Protein AF-A0A2G4YP01-F1 (afdb_monomer)

pLDDT: mean 84.97, std 12.9, range [50.31, 96.88]

Solvent-accessible surface area (backbone atoms only — not comparable to full-atom values): 3987 Å² total; per-residue (Å²): 136,86,82,83,80,83,84,52,75,46,79,41,65,59,89,92,42,72,38,32,34,22,40,78,85,72,45,49,44,30,39,41,42,65,49,93,95,47,99,56,54,42,32,38,21,50,41,77,57,76,83,46,68,46,73,60,63,42,50,102,84,69,57,117

Foldseek 3Di:
DDDDDDWDWDFDDDVLDTAFIATPVRFTQKGFDCDPPDPHGQWMAGGNDRPRIDGPDDDPVRHD

Radius of gyration: 14.54 Å; Cα contacts (8 Å, |Δi|>4): 109; chains: 1; bounding box: 44×35×24 Å

Sequence (64 aa):
MAVLSSRR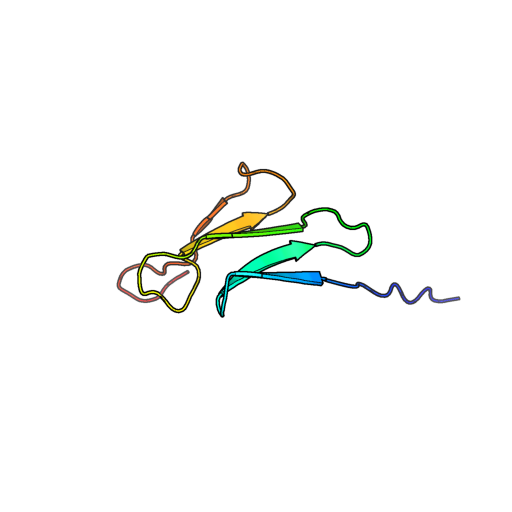IEFLYDGADMVGEYNSSGALARRYVHGPGLDAPLVWYEGSGTSSRRWLHADARGSI

Structure (mmCIF, N/CA/C/O backbone):
data_AF-A0A2G4YP01-F1
#
_entry.id   AF-A0A2G4YP01-F1
#
loop_
_atom_site.group_PDB
_atom_site.id
_atom_site.type_symbol
_atom_site.label_atom_id
_atom_site.label_alt_id
_atom_site.label_comp_id
_atom_site.label_asym_id
_atom_site.label_entity_id
_atom_site.label_seq_id
_atom_site.pdbx_PDB_ins_code
_atom_site.Cartn_x
_atom_site.Cartn_y
_atom_site.Cartn_z
_atom_site.occupancy
_atom_site.B_iso_or_equiv
_atom_site.auth_seq_id
_atom_site.auth_comp_id
_atom_site.auth_asym_id
_atom_site.auth_atom_id
_atom_site.pdbx_PDB_model_num
ATOM 1 N N . MET A 1 1 ? 25.646 -27.772 -5.618 1.00 64.50 1 MET A N 1
ATOM 2 C CA . MET A 1 1 ? 25.778 -26.388 -5.112 1.00 64.50 1 MET A CA 1
ATOM 3 C C . MET A 1 1 ? 24.378 -25.859 -4.852 1.00 64.50 1 MET A C 1
ATOM 5 O O . MET A 1 1 ? 23.566 -25.921 -5.763 1.00 64.50 1 MET A O 1
ATOM 9 N N . ALA A 1 2 ? 24.064 -25.429 -3.631 1.00 66.69 2 ALA A N 1
ATOM 10 C CA . ALA A 1 2 ? 22.772 -24.815 -3.324 1.00 66.69 2 ALA A CA 1
ATOM 11 C C . ALA A 1 2 ? 22.898 -23.298 -3.507 1.00 66.69 2 ALA A C 1
ATOM 13 O O . ALA A 1 2 ? 23.764 -22.678 -2.895 1.00 66.69 2 ALA A O 1
ATOM 14 N N . VAL A 1 3 ? 22.072 -22.706 -4.368 1.00 78.25 3 VAL A N 1
ATOM 15 C C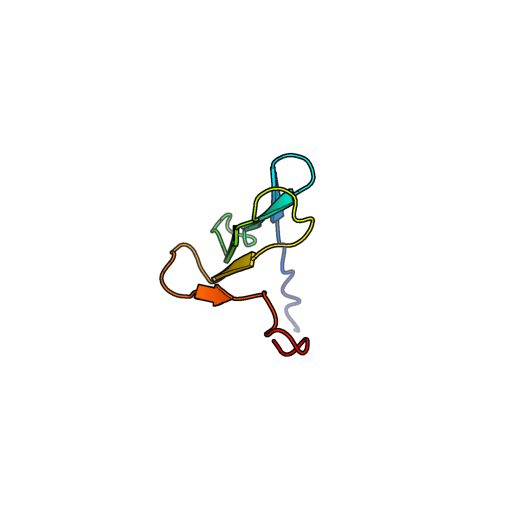A . VAL A 1 3 ? 21.980 -21.247 -4.487 1.00 78.25 3 VAL A CA 1
ATOM 16 C C . VAL A 1 3 ? 21.043 -20.763 -3.387 1.00 78.25 3 VAL A C 1
ATOM 18 O O . VAL A 1 3 ? 19.848 -21.045 -3.419 1.00 78.25 3 VAL A O 1
ATOM 21 N N . LEU A 1 4 ? 21.579 -20.040 -2.406 1.00 78.62 4 LEU A N 1
ATOM 22 C CA . LEU A 1 4 ? 20.761 -19.303 -1.448 1.00 78.62 4 LEU A CA 1
ATOM 23 C C . LEU A 1 4 ? 20.274 -18.027 -2.142 1.00 78.62 4 LEU A C 1
ATOM 25 O O . LEU A 1 4 ? 21.049 -17.100 -2.368 1.00 78.62 4 LEU A O 1
ATOM 29 N N . SER A 1 5 ? 19.000 -17.989 -2.530 1.00 76.06 5 SER A N 1
ATOM 30 C CA . SER A 1 5 ? 18.383 -16.766 -3.046 1.00 76.06 5 SER A CA 1
ATOM 31 C C . SER A 1 5 ? 18.046 -15.850 -1.869 1.00 76.06 5 SER A C 1
ATOM 33 O O . SER A 1 5 ? 17.208 -16.188 -1.034 1.00 76.06 5 SER A O 1
ATOM 35 N N . SER A 1 6 ? 18.718 -14.702 -1.774 1.00 77.62 6 SER A N 1
ATOM 36 C CA . SER A 1 6 ? 18.348 -13.661 -0.815 1.00 77.62 6 SER A CA 1
ATOM 37 C C . SER A 1 6 ? 17.180 -12.855 -1.375 1.00 77.62 6 SER A C 1
ATOM 39 O O . SER A 1 6 ? 17.292 -12.242 -2.437 1.00 77.62 6 SER A O 1
ATOM 41 N N . ARG A 1 7 ? 16.054 -12.848 -0.659 1.00 84.25 7 ARG A N 1
ATOM 42 C CA . ARG A 1 7 ? 14.888 -12.033 -1.000 1.00 84.25 7 ARG A CA 1
ATOM 43 C C . ARG A 1 7 ? 14.899 -10.762 -0.161 1.00 84.25 7 ARG A C 1
ATOM 45 O O . ARG A 1 7 ? 14.536 -10.780 1.010 1.00 84.25 7 ARG A O 1
ATOM 52 N N . ARG A 1 8 ? 15.311 -9.660 -0.787 1.00 91.19 8 ARG A N 1
ATOM 53 C CA . ARG A 1 8 ? 15.197 -8.304 -0.237 1.00 91.19 8 ARG A CA 1
ATOM 54 C C . ARG A 1 8 ? 13.789 -7.770 -0.500 1.00 91.19 8 ARG A C 1
ATOM 56 O O . ARG A 1 8 ? 13.299 -7.879 -1.624 1.00 91.19 8 ARG A O 1
ATOM 63 N N . ILE A 1 9 ? 13.174 -7.202 0.532 1.00 95.00 9 ILE A N 1
ATOM 64 C CA . ILE A 1 9 ? 11.931 -6.435 0.435 1.00 95.00 9 ILE A CA 1
ATOM 65 C C . ILE A 1 9 ? 12.218 -5.049 0.998 1.00 95.00 9 ILE A C 1
ATOM 67 O O . ILE A 1 9 ? 12.821 -4.929 2.065 1.00 95.00 9 ILE A O 1
ATOM 71 N N . GLU A 1 10 ? 11.815 -4.026 0.261 1.00 96.25 10 GLU A N 1
ATOM 72 C CA . GLU A 1 10 ? 11.917 -2.630 0.675 1.00 96.25 10 GLU A CA 1
ATOM 73 C C . GLU A 1 10 ? 10.522 -2.111 1.007 1.00 96.25 10 GLU A C 1
ATOM 75 O O . GLU A 1 10 ? 9.574 -2.337 0.255 1.00 96.25 10 GLU A O 1
ATOM 80 N N . PHE A 1 11 ? 10.394 -1.439 2.146 1.00 96.50 11 PHE A N 1
ATOM 81 C CA . PHE A 1 11 ? 9.119 -0.941 2.651 1.00 96.50 11 PHE A CA 1
ATOM 82 C C . PHE A 1 11 ? 9.016 0.565 2.414 1.00 96.50 11 PHE A C 1
ATOM 84 O O . PHE A 1 11 ? 9.934 1.312 2.753 1.00 96.50 11 PHE A O 1
ATOM 91 N N . LEU A 1 12 ? 7.892 1.000 1.848 1.00 96.50 12 LEU A N 1
ATOM 92 C CA . LEU A 1 12 ? 7.548 2.407 1.680 1.00 96.50 12 LEU A CA 1
ATOM 93 C C . LEU A 1 12 ? 6.574 2.821 2.781 1.00 96.50 12 LEU A C 1
ATOM 95 O O . LEU A 1 12 ? 5.548 2.163 2.971 1.00 96.50 12 LEU A O 1
ATOM 99 N N . TYR A 1 13 ? 6.886 3.928 3.448 1.00 95.56 13 TYR A N 1
ATOM 100 C CA . TYR A 1 13 ? 6.083 4.497 4.526 1.00 95.56 13 TYR A CA 1
ATOM 101 C C . TYR A 1 13 ? 5.584 5.897 4.164 1.00 95.56 13 TYR A C 1
ATOM 103 O O . TYR A 1 13 ? 6.321 6.677 3.558 1.00 95.56 13 TYR A O 1
ATOM 111 N N . ASP A 1 14 ? 4.355 6.202 4.572 1.00 93.12 14 ASP A N 1
ATOM 112 C CA . ASP A 1 14 ? 3.806 7.554 4.670 1.00 93.12 14 ASP A CA 1
ATOM 113 C C . ASP A 1 14 ? 3.563 7.853 6.155 1.00 93.12 14 ASP A C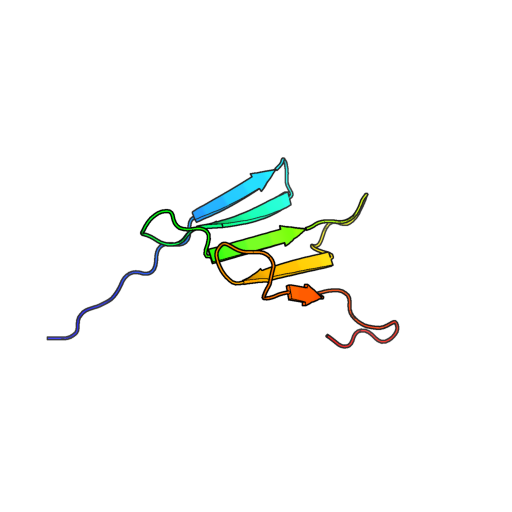 1
ATOM 115 O O . ASP A 1 14 ? 2.703 7.253 6.796 1.00 93.12 14 ASP A O 1
ATOM 119 N N . GLY A 1 15 ? 4.406 8.697 6.754 1.00 92.75 15 GLY A N 1
ATOM 120 C CA . GLY A 1 15 ? 4.438 8.859 8.207 1.00 92.75 15 GLY A CA 1
ATOM 121 C C . GLY A 1 15 ? 4.740 7.537 8.925 1.00 92.75 15 GLY A C 1
ATOM 122 O O . GLY A 1 15 ? 5.808 6.953 8.736 1.00 92.75 15 GLY A O 1
ATOM 123 N N . ALA A 1 16 ? 3.810 7.087 9.769 1.00 90.31 16 ALA A N 1
ATOM 124 C CA . ALA A 1 16 ? 3.900 5.806 10.476 1.00 90.31 16 ALA A CA 1
ATOM 125 C C . ALA A 1 16 ? 3.313 4.629 9.673 1.00 90.31 16 ALA A C 1
ATOM 127 O O . ALA A 1 16 ? 3.522 3.471 10.039 1.00 90.31 16 ALA A O 1
ATOM 128 N N . ASP A 1 17 ? 2.619 4.908 8.569 1.00 91.06 17 ASP A N 1
ATOM 129 C CA . ASP A 1 17 ? 1.833 3.918 7.845 1.00 91.06 17 ASP A CA 1
AT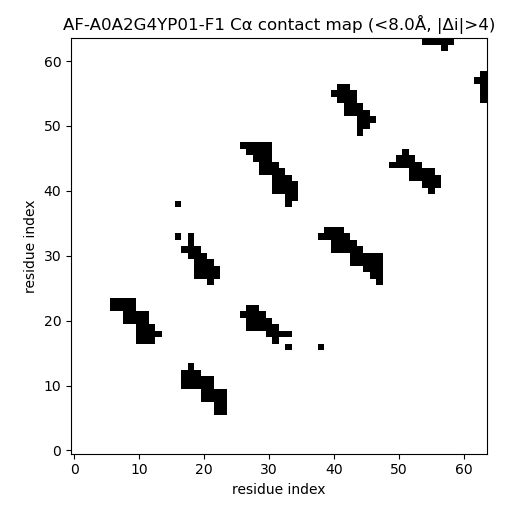OM 130 C C . ASP A 1 17 ? 2.651 3.271 6.728 1.00 91.06 17 ASP A C 1
ATOM 132 O O . ASP A 1 17 ? 3.162 3.937 5.827 1.00 91.06 17 ASP A O 1
ATOM 136 N N . MET A 1 18 ? 2.757 1.940 6.740 1.00 92.88 18 MET A N 1
ATOM 137 C CA . MET A 1 18 ? 3.356 1.199 5.628 1.00 92.88 18 MET A CA 1
ATOM 138 C C . MET A 1 18 ? 2.381 1.176 4.445 1.00 92.88 18 MET A C 1
ATOM 140 O O . MET A 1 18 ? 1.297 0.599 4.543 1.00 92.88 18 MET A O 1
ATOM 144 N N . VAL A 1 19 ? 2.769 1.765 3.314 1.00 95.12 19 VAL A N 1
ATOM 145 C CA . VAL A 1 19 ? 1.909 1.935 2.126 1.00 95.12 19 VAL A CA 1
ATOM 146 C C . VAL A 1 19 ? 2.337 1.078 0.935 1.00 95.12 19 VAL A C 1
ATOM 148 O O . VAL A 1 19 ? 1.556 0.882 -0.003 1.00 95.12 19 VAL A O 1
ATOM 151 N N . GLY A 1 20 ? 3.541 0.500 0.957 1.00 96.19 20 GLY A N 1
ATOM 152 C CA . GLY A 1 20 ? 3.985 -0.375 -0.126 1.00 96.19 20 GLY A CA 1
ATOM 153 C C . GLY A 1 20 ? 5.187 -1.255 0.186 1.00 96.19 20 GLY A C 1
ATOM 154 O O . GLY A 1 20 ? 5.972 -0.980 1.089 1.00 96.19 20 GLY A O 1
ATOM 155 N N . GLU A 1 21 ? 5.326 -2.308 -0.613 1.00 96.88 21 GLU A N 1
ATOM 156 C CA . GLU A 1 21 ? 6.484 -3.201 -0.640 1.00 96.88 21 GLU A CA 1
ATOM 157 C C . GLU A 1 21 ? 7.066 -3.248 -2.049 1.00 96.88 21 GLU A C 1
ATOM 159 O O . GLU A 1 21 ? 6.329 -3.452 -3.018 1.00 96.88 21 GLU A O 1
ATOM 164 N N . TYR A 1 22 ? 8.386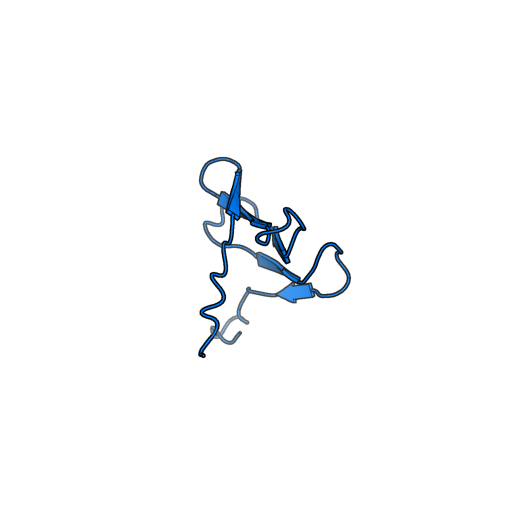 -3.148 -2.157 1.00 96.25 22 TYR A N 1
ATOM 165 C CA . TYR A 1 22 ? 9.140 -3.320 -3.392 1.00 96.25 22 TYR A CA 1
ATOM 166 C C . TYR A 1 22 ? 10.024 -4.561 -3.303 1.00 96.25 22 TYR A C 1
ATOM 168 O O . TYR A 1 22 ? 10.567 -4.892 -2.247 1.00 96.25 22 TYR A O 1
ATOM 176 N N . ASN A 1 23 ? 10.155 -5.275 -4.419 1.00 93.88 23 ASN A N 1
ATOM 177 C CA . ASN A 1 23 ? 11.066 -6.410 -4.516 1.00 93.88 23 ASN A CA 1
ATOM 178 C C . ASN A 1 23 ? 12.519 -5.951 -4.738 1.00 93.88 23 ASN A C 1
ATOM 180 O O . ASN A 1 23 ? 12.795 -4.775 -4.960 1.00 93.88 23 ASN A O 1
ATOM 184 N N . SER A 1 24 ? 13.451 -6.904 -4.755 1.00 92.38 24 SER A N 1
ATOM 185 C CA . SER A 1 24 ? 14.885 -6.654 -4.967 1.00 92.38 24 SER A CA 1
ATOM 186 C C . SER A 1 24 ? 15.243 -5.966 -6.290 1.00 92.38 24 SER A C 1
ATOM 188 O O . SER A 1 24 ? 16.377 -5.532 -6.454 1.00 92.38 24 SER A O 1
ATOM 190 N N . SER A 1 25 ? 14.316 -5.913 -7.248 1.00 91.81 25 SER A N 1
ATOM 191 C CA . SER A 1 25 ? 14.484 -5.239 -8.538 1.00 91.81 25 SER A CA 1
ATOM 192 C C . SER A 1 25 ? 13.861 -3.838 -8.555 1.00 91.81 25 SER A C 1
ATOM 194 O O . SER A 1 25 ? 13.806 -3.220 -9.614 1.00 91.81 25 SER A O 1
ATOM 196 N N . GLY A 1 26 ? 13.353 -3.349 -7.418 1.00 92.56 26 GLY A N 1
ATOM 197 C CA . GLY A 1 26 ? 12.662 -2.064 -7.320 1.00 92.56 26 GLY A CA 1
ATOM 198 C C . GLY A 1 26 ? 11.261 -2.069 -7.938 1.00 92.56 26 GLY A C 1
ATOM 199 O O . GLY A 1 26 ? 10.685 -1.007 -8.163 1.00 92.56 26 GLY A O 1
ATOM 200 N N . ALA A 1 27 ? 10.687 -3.242 -8.228 1.00 94.19 27 ALA A N 1
ATOM 201 C CA .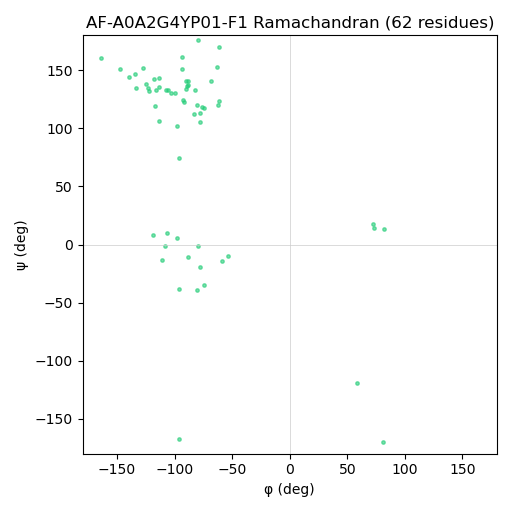 ALA A 1 27 ? 9.314 -3.338 -8.710 1.00 94.19 27 ALA A CA 1
ATOM 202 C C . ALA A 1 27 ? 8.340 -3.432 -7.533 1.00 94.19 27 ALA A C 1
ATOM 204 O O . ALA A 1 27 ? 8.575 -4.179 -6.579 1.00 94.19 27 ALA A O 1
ATOM 205 N N . LEU A 1 28 ? 7.227 -2.699 -7.624 1.00 94.69 28 LEU A N 1
ATOM 206 C CA . LEU A 1 28 ? 6.174 -2.734 -6.615 1.00 94.69 28 LEU A CA 1
ATOM 207 C C . LEU A 1 28 ? 5.572 -4.144 -6.540 1.00 94.69 28 LEU A C 1
ATOM 209 O O . LEU A 1 28 ? 5.042 -4.663 -7.525 1.00 94.69 28 LEU A O 1
ATOM 213 N N . ALA A 1 29 ? 5.670 -4.748 -5.362 1.00 95.06 29 ALA A N 1
ATOM 214 C CA . ALA A 1 29 ? 5.155 -6.072 -5.056 1.00 95.06 29 ALA A CA 1
ATOM 215 C C . ALA A 1 29 ? 3.779 -6.000 -4.389 1.00 95.06 29 ALA A C 1
ATOM 217 O O . ALA A 1 29 ? 2.927 -6.843 -4.676 1.00 95.06 29 ALA A O 1
ATOM 218 N N . ARG A 1 30 ? 3.565 -5.019 -3.501 1.00 95.62 30 ARG A N 1
ATOM 219 C CA . ARG A 1 30 ? 2.280 -4.804 -2.820 1.00 95.62 30 ARG A CA 1
ATOM 220 C C . ARG A 1 30 ? 2.023 -3.335 -2.542 1.00 95.62 30 ARG A C 1
ATOM 222 O O . ARG A 1 30 ? 2.961 -2.581 -2.295 1.00 95.62 30 ARG A O 1
ATOM 229 N N . ARG A 1 31 ? 0.745 -2.961 -2.506 1.00 95.19 31 ARG A N 1
ATOM 230 C CA . ARG A 1 31 ? 0.274 -1.645 -2.046 1.00 95.19 31 ARG A CA 1
ATOM 231 C C . ARG A 1 31 ? -0.758 -1.811 -0.944 1.00 95.19 31 ARG A C 1
ATOM 233 O O . ARG A 1 31 ? -1.653 -2.638 -1.099 1.00 95.19 31 ARG A O 1
ATOM 240 N N . TYR A 1 32 ? -0.674 -0.982 0.088 1.00 94.31 32 TYR A N 1
ATOM 241 C CA . TYR A 1 32 ? -1.602 -0.947 1.214 1.00 94.31 32 TYR A CA 1
ATOM 242 C C . TYR A 1 32 ? -2.379 0.371 1.213 1.00 94.31 32 TYR A C 1
ATOM 244 O O . TYR A 1 32 ? -1.809 1.432 0.970 1.00 94.31 32 TYR A O 1
ATOM 252 N N . VAL A 1 33 ? -3.689 0.295 1.440 1.00 92.25 33 VAL A N 1
ATOM 253 C CA . VAL A 1 33 ? -4.573 1.463 1.540 1.00 92.25 33 VAL A CA 1
ATOM 254 C C . VAL A 1 33 ? -5.153 1.503 2.943 1.00 92.25 33 VAL A C 1
ATOM 256 O O . VAL A 1 33 ? -5.861 0.579 3.349 1.00 92.25 33 VAL A O 1
ATOM 259 N N . HIS A 1 34 ? -4.858 2.583 3.657 1.00 90.44 34 HIS A N 1
ATOM 260 C CA . HIS A 1 34 ? -5.347 2.850 5.006 1.00 90.44 34 HIS A CA 1
ATOM 261 C C . HIS A 1 34 ? -6.624 3.688 4.966 1.00 90.44 34 HIS A C 1
ATOM 263 O O . HIS A 1 34 ? -6.862 4.446 4.023 1.00 90.44 34 HIS A O 1
ATOM 269 N N . GLY A 1 35 ? -7.474 3.504 5.973 1.00 84.56 35 GLY A N 1
ATOM 270 C CA . GLY A 1 35 ? -8.647 4.346 6.192 1.00 84.56 35 GLY A CA 1
ATOM 271 C C . GLY A 1 35 ? -8.337 5.493 7.154 1.00 84.56 35 GLY A C 1
ATOM 272 O O . GLY A 1 35 ? -7.366 5.419 7.902 1.00 84.56 35 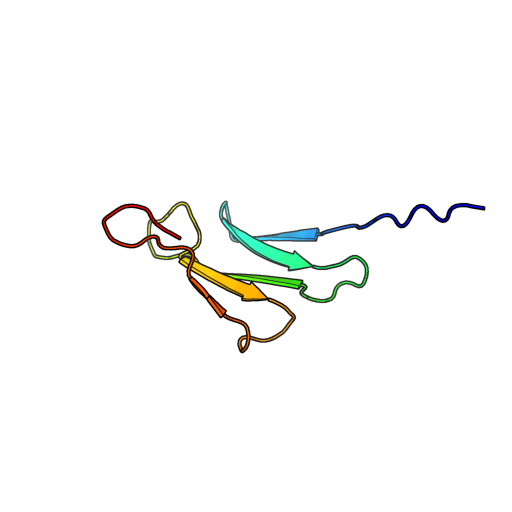GLY A O 1
ATOM 273 N N . PRO A 1 36 ? -9.161 6.551 7.175 1.00 83.00 36 PRO A N 1
ATOM 274 C CA . PRO A 1 36 ? -8.971 7.662 8.101 1.00 83.00 36 PRO A CA 1
ATOM 275 C C . PRO A 1 36 ? -9.065 7.187 9.559 1.00 83.00 36 PRO A C 1
ATOM 277 O O . PRO A 1 36 ? -10.082 6.627 9.964 1.00 83.00 36 PRO A O 1
ATOM 280 N N . GLY A 1 37 ? -8.012 7.442 10.341 1.00 77.56 37 GLY A N 1
ATOM 281 C CA . GLY A 1 37 ? -7.959 7.120 11.772 1.00 77.56 37 GLY A CA 1
ATOM 282 C C . GLY A 1 37 ? -7.816 5.630 12.096 1.00 77.56 37 GLY A C 1
ATOM 283 O O . GLY A 1 37 ? -8.133 5.236 13.216 1.00 77.56 37 GLY A O 1
ATOM 284 N N . LEU A 1 38 ? -7.391 4.805 11.134 1.00 72.75 38 LEU A N 1
ATOM 285 C CA . LEU A 1 38 ? -7.115 3.385 11.349 1.00 72.75 38 LEU A CA 1
ATOM 286 C C . LEU A 1 38 ? -5.610 3.134 11.370 1.00 72.75 38 LEU A C 1
ATOM 288 O O . LEU A 1 38 ? -4.918 3.525 10.440 1.00 72.75 38 LEU A O 1
ATOM 292 N N . ASP A 1 39 ? -5.144 2.384 12.366 1.00 77.25 39 ASP A N 1
ATOM 293 C CA . ASP A 1 39 ? -3.734 1.979 12.493 1.00 77.25 39 ASP A CA 1
ATOM 294 C C . ASP A 1 39 ? -3.368 0.779 11.591 1.00 77.25 39 ASP A C 1
ATOM 296 O O . ASP A 1 39 ? -2.242 0.280 11.611 1.00 77.25 39 ASP A O 1
ATOM 300 N N . ALA A 1 40 ? -4.342 0.250 10.842 1.00 82.69 40 ALA A N 1
ATOM 301 C CA . ALA A 1 40 ? -4.193 -0.940 10.016 1.00 82.69 40 ALA A CA 1
ATOM 302 C C . ALA A 1 40 ? -4.805 -0.748 8.618 1.00 82.69 40 ALA A C 1
ATOM 304 O O . ALA A 1 40 ? -5.852 -0.102 8.472 1.00 82.69 40 ALA A O 1
ATOM 305 N N . PRO A 1 41 ? -4.210 -1.370 7.583 1.00 85.69 41 PRO A N 1
ATOM 306 C CA . PRO A 1 41 ? -4.685 -1.225 6.216 1.00 85.69 41 PRO A CA 1
ATOM 307 C C . PRO A 1 41 ? -6.048 -1.894 6.014 1.00 85.69 41 PRO A C 1
ATOM 309 O O . PRO A 1 41 ? -6.30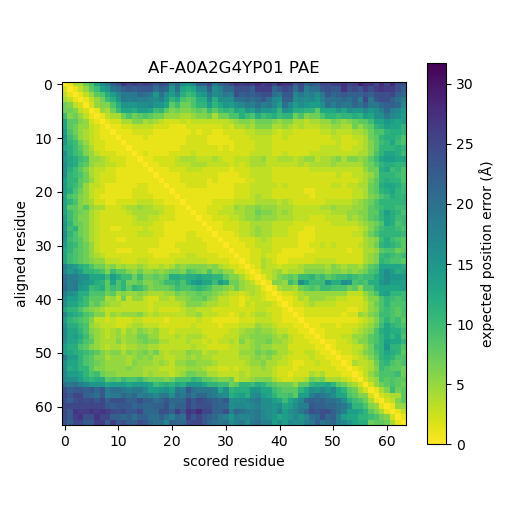1 -3.001 6.485 1.00 85.69 41 PRO A O 1
ATOM 312 N N . LEU A 1 42 ? -6.909 -1.241 5.234 1.00 87.50 42 LEU A N 1
ATOM 313 C CA . LEU A 1 42 ? -8.224 -1.750 4.831 1.00 87.50 42 LEU A CA 1
ATOM 314 C C . LEU A 1 42 ? -8.125 -2.727 3.660 1.00 87.50 42 LEU A C 1
ATOM 316 O O . LEU A 1 42 ? -8.866 -3.710 3.569 1.00 87.50 42 LEU A O 1
ATOM 320 N N . VAL A 1 43 ? -7.231 -2.415 2.725 1.00 90.50 43 VAL A N 1
ATOM 321 C CA . VAL A 1 43 ? -7.089 -3.110 1.448 1.00 90.50 43 VAL A CA 1
ATOM 322 C C . VAL A 1 43 ? -5.618 -3.256 1.126 1.00 90.50 43 VAL A C 1
ATOM 324 O O . VAL A 1 43 ? -4.834 -2.330 1.340 1.00 90.50 43 VAL A O 1
ATOM 327 N N . TRP A 1 44 ? -5.269 -4.384 0.517 1.00 92.75 44 TRP A N 1
ATOM 328 C CA . TRP A 1 44 ? -4.004 -4.516 -0.184 1.00 92.75 44 TRP A CA 1
ATOM 329 C C . TRP A 1 44 ? -4.176 -5.022 -1.612 1.00 92.75 44 TRP A C 1
ATOM 331 O O . TRP A 1 44 ? -5.138 -5.719 -1.946 1.00 92.75 44 TRP A O 1
ATOM 341 N N . TYR A 1 45 ? -3.237 -4.625 -2.463 1.00 94.88 45 TYR A N 1
ATOM 342 C CA . TYR A 1 45 ? -3.142 -5.053 -3.851 1.00 94.88 45 TYR A CA 1
ATOM 343 C C . TYR A 1 45 ? -1.850 -5.828 -4.057 1.00 94.88 45 TYR A C 1
ATOM 345 O O . TYR A 1 45 ? -0.792 -5.356 -3.641 1.00 94.88 45 TYR A O 1
ATOM 353 N N . GLU A 1 46 ? -1.931 -6.985 -4.712 1.00 94.06 46 GLU A N 1
ATOM 354 C CA . GLU A 1 46 ? -0.749 -7.733 -5.142 1.00 94.06 46 GLU A CA 1
ATOM 355 C C . GLU A 1 46 ? -0.295 -7.334 -6.547 1.00 94.06 46 GLU A C 1
ATOM 357 O O . GLU A 1 46 ? -1.097 -7.148 -7.467 1.00 94.06 46 GLU A O 1
ATOM 362 N N . GLY A 1 47 ? 1.024 -7.259 -6.712 1.00 92.25 47 GLY A N 1
ATOM 363 C CA . GLY A 1 47 ? 1.677 -6.816 -7.933 1.00 92.25 47 GLY A CA 1
ATOM 364 C C . GLY A 1 47 ? 1.735 -5.294 -8.063 1.00 92.25 47 GLY A C 1
ATOM 365 O O . GLY A 1 47 ? 1.437 -4.537 -7.141 1.00 92.25 47 GLY A O 1
ATOM 366 N N . SER A 1 48 ? 2.135 -4.840 -9.248 1.00 89.50 48 SER A N 1
ATOM 367 C CA . SER A 1 48 ? 2.309 -3.415 -9.547 1.00 89.50 48 SER A CA 1
ATOM 368 C C . SER A 1 48 ? 0.991 -2.676 -9.814 1.00 89.50 48 SER A C 1
ATOM 370 O O . SER A 1 48 ? 0.936 -1.445 -9.734 1.00 89.50 48 SER A O 1
ATOM 372 N N . GLY A 1 49 ? -0.069 -3.420 -10.138 1.00 90.62 49 GLY A N 1
ATOM 373 C CA . GLY A 1 49 ? -1.381 -2.895 -10.505 1.00 90.62 49 GLY A CA 1
ATOM 374 C C . GLY A 1 49 ? -2.379 -2.832 -9.347 1.00 90.62 49 GLY A C 1
ATOM 375 O O . GLY A 1 49 ? -2.040 -2.962 -8.176 1.00 90.62 49 GLY A O 1
ATOM 376 N N . THR A 1 50 ? -3.647 -2.617 -9.693 1.00 92.69 50 THR A N 1
ATOM 377 C CA . THR A 1 50 ? -4.781 -2.560 -8.749 1.00 92.69 50 THR A CA 1
ATOM 378 C C . THR A 1 50 ? -5.835 -3.638 -9.017 1.00 92.69 50 THR A C 1
ATOM 380 O O . THR A 1 50 ? -6.903 -3.632 -8.409 1.00 92.69 50 THR A O 1
ATOM 383 N N . SER A 1 51 ? -5.553 -4.576 -9.922 1.00 91.00 51 SER A N 1
ATOM 384 C CA . SER A 1 51 ? -6.477 -5.644 -10.317 1.00 91.00 51 SER A CA 1
ATOM 385 C C . SER A 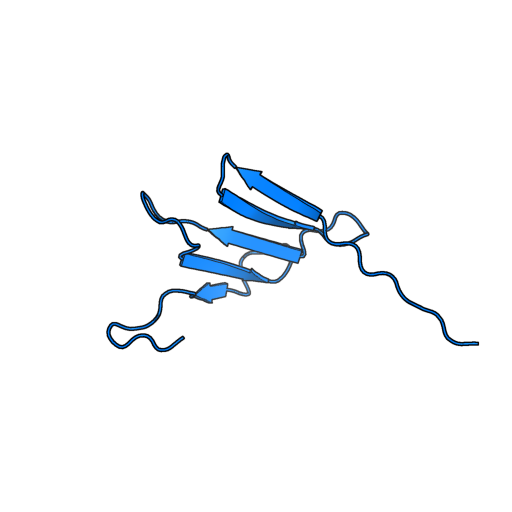1 51 ? -6.608 -6.743 -9.259 1.00 91.00 51 SER A C 1
ATOM 387 O O . SER A 1 51 ? -7.691 -7.284 -9.065 1.00 91.00 51 SER A O 1
ATOM 389 N N . SER A 1 52 ? -5.521 -7.058 -8.552 1.00 91.31 52 SER A N 1
ATOM 390 C CA . SER A 1 52 ? -5.466 -8.154 -7.578 1.00 91.31 52 SER A CA 1
ATOM 391 C C . SER A 1 52 ? -5.705 -7.632 -6.163 1.00 91.31 52 SER A C 1
ATOM 393 O O . SER A 1 52 ? -4.767 -7.474 -5.386 1.00 91.31 52 SER A O 1
ATOM 395 N N . ARG A 1 53 ? -6.963 -7.306 -5.850 1.00 92.12 53 ARG A N 1
ATOM 396 C CA . ARG A 1 53 ? -7.378 -6.711 -4.570 1.00 92.12 53 ARG A CA 1
ATOM 397 C C . ARG A 1 53 ? -7.702 -7.771 -3.519 1.00 92.12 53 ARG A C 1
ATOM 399 O O . ARG A 1 53 ? -8.397 -8.741 -3.814 1.00 92.12 53 ARG A O 1
ATOM 406 N N . ARG A 1 54 ? -7.306 -7.521 -2.273 1.00 88.62 54 ARG A N 1
ATOM 407 C CA . ARG A 1 54 ? -7.736 -8.277 -1.093 1.00 88.62 54 ARG A CA 1
ATOM 408 C C . ARG A 1 54 ? -8.128 -7.322 0.035 1.00 88.62 54 ARG A C 1
ATOM 410 O O . ARG A 1 54 ? -7.426 -6.348 0.302 1.00 88.62 54 ARG A O 1
ATOM 417 N N . TRP A 1 55 ? -9.257 -7.599 0.675 1.00 86.31 55 TRP A N 1
ATOM 418 C CA . TRP A 1 55 ? -9.756 -6.831 1.814 1.00 86.31 55 TRP A CA 1
ATOM 419 C C . TRP A 1 55 ? -9.192 -7.418 3.106 1.00 86.31 55 TRP A C 1
ATOM 421 O O . TRP A 1 55 ? -9.122 -8.635 3.245 1.00 86.31 55 TRP A O 1
ATOM 431 N N . LEU A 1 56 ? -8.746 -6.550 4.011 1.00 78.25 56 LEU A N 1
ATOM 432 C CA . LEU A 1 56 ? -8.178 -6.920 5.314 1.00 78.25 56 LEU A CA 1
ATOM 433 C C . LEU A 1 56 ? -9.121 -6.584 6.472 1.00 78.25 56 LEU A C 1
ATOM 435 O O . LEU A 1 56 ? -8.817 -6.865 7.627 1.00 78.25 56 LEU A O 1
ATOM 439 N N . HIS A 1 57 ? -10.277 -5.992 6.170 1.00 72.06 57 HIS A N 1
ATOM 440 C CA . HIS A 1 57 ? -11.352 -5.870 7.135 1.00 72.06 57 HIS A CA 1
ATOM 441 C C . HIS A 1 57 ? -12.060 -7.205 7.284 1.00 72.06 57 HIS A C 1
ATOM 443 O O . HIS A 1 57 ? -12.645 -7.722 6.332 1.00 72.06 57 HIS A O 1
ATOM 449 N N . ALA A 1 58 ? -12.003 -7.729 8.501 1.00 55.50 58 ALA A N 1
ATOM 450 C CA . ALA A 1 58 ? -12.835 -8.835 8.896 1.00 55.50 58 ALA A CA 1
ATOM 451 C C . ALA A 1 58 ? -14.323 -8.447 8.863 1.00 55.50 58 ALA A C 1
ATOM 453 O O . ALA A 1 58 ? -14.667 -7.280 9.077 1.00 55.50 58 ALA A O 1
ATOM 454 N N . ASP A 1 59 ? -15.219 -9.417 8.654 1.00 58.81 59 ASP A N 1
ATOM 455 C CA . ASP A 1 59 ? -16.645 -9.186 8.921 1.00 58.81 59 ASP A CA 1
ATOM 456 C C . ASP A 1 59 ? -16.878 -8.856 10.410 1.00 58.81 59 ASP A C 1
ATOM 458 O O . ASP A 1 59 ? -15.976 -9.006 11.234 1.00 58.81 59 ASP A O 1
ATOM 462 N N . ALA A 1 60 ? -18.084 -8.411 10.786 1.00 51.84 60 ALA A N 1
ATOM 463 C CA . ALA A 1 60 ? -18.418 -8.005 12.161 1.00 51.84 60 ALA A CA 1
ATOM 464 C C . ALA A 1 60 ? -18.111 -9.069 13.248 1.00 51.84 60 ALA A C 1
ATOM 466 O O . ALA A 1 60 ? -18.191 -8.767 14.437 1.00 51.84 60 ALA A O 1
ATOM 467 N N . ARG A 1 61 ? -17.766 -10.308 12.860 1.00 57.38 61 ARG A N 1
ATOM 468 C CA . ARG A 1 61 ? -17.348 -11.418 13.731 1.00 57.38 61 ARG A CA 1
ATOM 469 C C . ARG A 1 61 ? -15.846 -11.740 13.668 1.00 57.38 61 ARG A C 1
ATOM 471 O O . ARG A 1 61 ? -15.435 -12.764 14.206 1.00 57.38 61 ARG A O 1
ATOM 478 N N . GLY A 1 62 ? -15.022 -10.918 13.022 1.00 50.31 62 GLY A N 1
ATOM 479 C CA . GLY A 1 62 ? -13.565 -11.083 13.030 1.00 50.31 62 GLY A CA 1
ATOM 480 C C . GLY A 1 62 ? -12.996 -12.107 12.035 1.00 50.31 62 GLY A C 1
ATOM 481 O O . GLY A 1 62 ? -11.829 -12.460 12.171 1.00 50.31 62 GLY A O 1
ATOM 482 N N . SER A 1 63 ? -13.760 -12.587 11.043 1.00 53.09 63 SER A N 1
ATOM 483 C CA . SER A 1 63 ? -13.217 -13.477 9.993 1.00 53.09 63 SER A CA 1
ATOM 484 C C . SER A 1 63 ? -12.678 -12.706 8.787 1.00 53.09 63 SER A C 1
ATOM 486 O O . SER A 1 63 ? -13.357 -11.811 8.287 1.00 53.09 63 SER A O 1
ATOM 488 N N . ILE A 1 64 ? -11.477 -13.092 8.335 1.00 59.09 64 ILE A N 1
ATOM 489 C CA . ILE A 1 64 ? -10.733 -12.584 7.166 1.00 59.09 64 ILE A CA 1
ATOM 490 C C . ILE A 1 64 ? -10.703 -13.670 6.088 1.00 59.09 64 ILE A C 1
ATOM 492 O O . ILE A 1 64 ? -10.483 -14.844 6.470 1.00 59.09 64 ILE A O 1
#

Secondary structure (DSSP, 8-state):
--------EEEEEETTEEEEEEETTS-EEEEEEEPTT-SSEEEEEESSSSSEEEE-PPPTTS--

Organism: NCBI:txid2043170

Nearest PDB structures (foldseek):
  2omw-assembly1_B  TM=2.724E-01  e=5.246E+00  Mus musculus

Mean predicted aligned error: 7.32 Å